Protein AF-A0A4U9TV59-F1 (afdb_monomer_lite)

pLDDT: mean 70.29, std 12.41, range [39.84, 88.44]

Sequence (151 aa):
MTHETGRSRQDPRGSTEQKYYATLGGLALMVPLTLGIMLWLLPGAQATVDNWDVDGANGTLYVHGSLTESACRLDMTSAHQDVALGEVGTGRLRTIGARGEPVRVELRLADCLRSPAGSIDVRTGGLTWADNQPAVTVSFNAPVTPITRSC

Organism: Serratia fonticola (NCBI:txid47917)

InterPro domains:
  IPR008966 Adhesion domain superfamily [SSF49401] (60-134)
  IPR036937 Fimbrial-type adhesion domain superfamily [G3DSA:2.60.40.1090] (57-149)

Secondary structure (DSSP, 8-state):
---PPP-----TTHHHHHHHHHHHHHHHHHHHHHHHHHHHSS--------TT--TT--------------SSEEPHHHHS---------GGG--STT---PPPP----EES-----EEEE-TTT--EEEESSS------------------

Radius of gyration: 55.99 Å; chains: 1; bounding box: 111×31×162 Å

Structure (mmCIF, N/CA/C/O backbone):
data_AF-A0A4U9TV59-F1
#
_entry.id   AF-A0A4U9TV59-F1
#
loop_
_atom_site.group_PDB
_atom_site.id
_atom_site.type_symbol
_atom_site.label_atom_id
_atom_site.label_alt_id
_atom_site.label_comp_id
_atom_site.label_asym_id
_atom_site.label_entity_id
_atom_site.label_seq_id
_atom_site.pdbx_PDB_ins_code
_atom_site.Cartn_x
_atom_site.Cartn_y
_atom_site.Cartn_z
_atom_site.occupancy
_atom_site.B_iso_or_equiv
_atom_site.auth_seq_id
_atom_site.auth_comp_id
_atom_site.auth_asym_id
_atom_site.auth_atom_id
_atom_site.pdbx_PDB_model_num
ATOM 1 N N . MET A 1 1 ? -62.363 2.752 132.128 1.00 39.84 1 MET A N 1
ATOM 2 C CA . MET A 1 1 ? -63.278 3.618 131.361 1.00 39.84 1 MET A CA 1
ATOM 3 C C . MET A 1 1 ? -63.329 3.074 129.948 1.00 39.84 1 MET A C 1
ATOM 5 O O . MET A 1 1 ? -62.286 2.869 129.344 1.00 39.84 1 MET A O 1
ATOM 9 N N . THR A 1 2 ? -64.524 2.684 129.534 1.00 48.59 2 THR A N 1
ATOM 10 C CA . THR A 1 2 ? -64.890 1.991 128.295 1.00 48.59 2 THR A CA 1
ATOM 11 C C . THR A 1 2 ? -64.830 2.924 127.083 1.00 48.59 2 THR A C 1
ATOM 13 O O . THR A 1 2 ? -65.221 4.078 127.208 1.00 48.59 2 THR A O 1
ATOM 16 N N . HIS A 1 3 ? -64.426 2.420 125.912 1.00 40.44 3 HIS A N 1
ATOM 17 C CA . HIS A 1 3 ? -65.297 2.409 124.727 1.00 40.44 3 HIS A CA 1
ATOM 18 C C . HIS A 1 3 ? -64.666 1.600 123.589 1.00 40.44 3 HIS A C 1
ATOM 20 O O . HIS A 1 3 ? -63.564 1.891 123.131 1.00 40.44 3 HIS A O 1
ATOM 26 N N . GLU A 1 4 ? -65.385 0.566 123.160 1.00 48.88 4 GLU A N 1
ATOM 27 C CA . GLU A 1 4 ? -65.011 -0.308 122.057 1.00 48.88 4 GLU A CA 1
ATOM 28 C C . GLU A 1 4 ? -65.155 0.404 120.707 1.00 48.88 4 GLU A C 1
ATOM 30 O O . GLU A 1 4 ? -66.138 1.095 120.428 1.00 48.88 4 GLU A O 1
ATOM 35 N N . THR A 1 5 ? -64.140 0.216 119.871 1.00 51.31 5 THR A N 1
ATOM 36 C CA . THR A 1 5 ? -64.011 0.765 118.525 1.00 51.31 5 THR A CA 1
ATOM 37 C C . THR A 1 5 ? -64.943 0.026 117.564 1.00 51.31 5 THR A C 1
ATOM 39 O O . THR A 1 5 ? -64.878 -1.197 117.428 1.00 51.31 5 THR A O 1
ATOM 42 N N . GLY A 1 6 ? -65.813 0.775 116.881 1.00 47.97 6 GLY A N 1
ATOM 43 C CA . GLY A 1 6 ? -66.793 0.256 115.930 1.00 47.97 6 GLY A CA 1
ATOM 44 C C . GLY A 1 6 ? -66.160 -0.578 114.812 1.00 47.97 6 GLY A C 1
ATOM 45 O O . GLY A 1 6 ? -65.352 -0.096 114.020 1.00 47.97 6 GLY A O 1
ATOM 46 N N . ARG A 1 7 ? -66.565 -1.847 114.733 1.00 49.69 7 ARG A N 1
ATOM 47 C CA . ARG A 1 7 ? -66.221 -2.767 113.647 1.00 49.69 7 ARG A CA 1
ATOM 48 C C . ARG A 1 7 ? -67.051 -2.415 112.410 1.00 49.69 7 ARG A C 1
ATOM 50 O O . ARG A 1 7 ? -68.232 -2.744 112.332 1.00 49.69 7 ARG A O 1
ATOM 57 N N . SER A 1 8 ? -66.417 -1.736 111.454 1.00 56.69 8 SER A N 1
ATOM 58 C CA . SER A 1 8 ? -67.001 -1.428 110.146 1.00 56.69 8 SER A CA 1
ATOM 59 C C . SER A 1 8 ? -67.260 -2.717 109.360 1.00 56.69 8 SER A C 1
ATOM 61 O O . SER A 1 8 ? -66.372 -3.554 109.176 1.00 56.69 8 SER A O 1
ATOM 63 N N . ARG A 1 9 ? -68.516 -2.894 108.951 1.00 52.34 9 ARG A N 1
ATOM 64 C CA . ARG A 1 9 ? -69.045 -4.048 108.223 1.00 52.34 9 ARG A CA 1
ATOM 65 C C . ARG A 1 9 ? -68.571 -3.952 106.770 1.00 52.34 9 ARG A C 1
ATOM 67 O O . ARG A 1 9 ? -69.008 -3.069 106.043 1.00 52.34 9 ARG A O 1
ATOM 74 N N . GLN A 1 10 ? -67.656 -4.830 106.362 1.00 57.69 10 GLN A N 1
ATOM 75 C CA . GLN A 1 10 ? -67.201 -4.908 104.972 1.00 57.69 10 GLN A CA 1
ATOM 76 C C . GLN A 1 10 ? -68.312 -5.508 104.107 1.00 57.69 10 GLN A C 1
ATOM 78 O O . GLN A 1 10 ? -68.656 -6.681 104.243 1.00 57.69 10 GLN A O 1
ATOM 83 N N . ASP A 1 11 ? -68.883 -4.671 103.247 1.00 51.53 11 ASP A N 1
ATOM 84 C CA . ASP A 1 11 ? -69.857 -5.056 102.234 1.00 51.53 11 ASP A CA 1
ATOM 85 C C . ASP A 1 11 ? -69.094 -5.626 101.016 1.00 51.53 11 ASP A C 1
ATOM 87 O O . ASP A 1 11 ? -68.323 -4.899 100.379 1.00 51.53 11 ASP A O 1
ATOM 91 N N . PRO A 1 12 ? -69.233 -6.920 100.671 1.00 53.56 12 PRO A N 1
ATOM 92 C CA . PRO A 1 12 ? -68.429 -7.564 99.624 1.00 53.56 12 PRO A CA 1
ATOM 93 C C . PRO A 1 12 ? -68.755 -7.066 98.206 1.00 53.56 12 PRO A C 1
ATOM 95 O O . PRO A 1 12 ? -68.079 -7.440 97.249 1.00 53.56 12 PRO A O 1
ATOM 98 N N . ARG A 1 13 ? -69.774 -6.209 98.057 1.00 54.53 13 ARG A N 1
ATOM 99 C CA . ARG A 1 13 ? -70.290 -5.732 96.770 1.00 54.53 13 ARG A CA 1
ATOM 100 C C . ARG A 1 13 ? -69.419 -4.641 96.121 1.00 54.53 13 ARG A C 1
ATOM 102 O O . ARG A 1 13 ? -69.373 -4.573 94.900 1.00 54.53 13 ARG A O 1
ATOM 109 N N . GLY A 1 14 ? -68.668 -3.856 96.905 1.00 56.44 14 GLY A N 1
ATOM 110 C CA . GLY A 1 14 ? -67.828 -2.755 96.392 1.00 56.44 14 GLY A CA 1
ATOM 111 C C . GLY A 1 14 ? -66.429 -3.160 95.895 1.00 56.44 14 GLY A C 1
ATOM 112 O O . GLY A 1 14 ? -65.824 -2.455 95.090 1.00 56.44 14 GLY A O 1
ATOM 113 N N . SER A 1 15 ? -65.905 -4.313 96.330 1.00 60.00 15 SER A N 1
ATOM 114 C CA . SER A 1 15 ? -64.561 -4.779 95.932 1.00 60.00 15 SER A CA 1
ATOM 115 C C . SER A 1 15 ? -64.511 -5.263 94.478 1.00 60.00 15 SER A C 1
ATOM 117 O O . SER A 1 15 ? -63.475 -5.172 93.821 1.00 60.00 15 SER A O 1
ATOM 119 N N . THR A 1 16 ? -65.629 -5.771 93.960 1.00 62.78 16 THR A N 1
ATOM 120 C CA . THR A 1 16 ? -65.719 -6.365 92.621 1.00 62.78 16 THR A CA 1
ATOM 121 C C . THR A 1 16 ? -65.774 -5.299 91.525 1.00 62.78 16 THR A C 1
ATOM 123 O O . THR A 1 16 ? -65.099 -5.447 90.509 1.00 62.78 16 THR A O 1
ATOM 126 N N . GLU A 1 17 ? -66.486 -4.189 91.751 1.00 65.38 17 GLU A N 1
ATOM 127 C CA . GLU A 1 17 ? -66.518 -3.050 90.819 1.00 65.38 17 GLU A CA 1
ATOM 128 C C . GLU A 1 17 ? -65.165 -2.340 90.732 1.00 65.38 17 GLU A C 1
ATOM 130 O O . GLU A 1 17 ? -64.695 -2.049 89.636 1.00 65.38 17 GLU A O 1
ATOM 135 N N . GLN A 1 18 ? -64.478 -2.129 91.860 1.00 67.25 18 GLN A N 1
ATOM 136 C CA . GLN A 1 18 ? -63.135 -1.533 91.847 1.00 67.25 18 GLN A CA 1
ATOM 137 C C . GLN A 1 18 ? -62.133 -2.388 91.069 1.00 67.25 18 GLN A C 1
ATOM 139 O O . GLN A 1 18 ? -61.326 -1.859 90.305 1.00 67.25 18 GLN A O 1
ATOM 144 N N . LYS A 1 19 ? -62.211 -3.716 91.217 1.00 70.25 19 LYS A N 1
ATOM 145 C CA . LYS A 1 19 ? -61.391 -4.650 90.437 1.00 70.25 19 LYS A CA 1
ATOM 146 C C . LYS A 1 19 ? -61.719 -4.574 88.947 1.00 70.25 19 LYS A C 1
ATOM 148 O O . LYS A 1 19 ? -60.792 -4.586 88.149 1.00 70.25 19 LYS A O 1
ATOM 153 N N . TYR A 1 20 ? -62.995 -4.441 88.582 1.00 75.12 20 TYR A N 1
ATOM 154 C CA . TYR A 1 20 ? -63.431 -4.316 87.189 1.00 75.12 20 TYR A CA 1
ATOM 155 C C . TYR A 1 20 ? -62.937 -3.021 86.522 1.00 75.12 20 TYR A C 1
ATOM 157 O O . TYR A 1 20 ? -62.416 -3.055 85.411 1.00 75.12 20 TYR A O 1
ATOM 165 N N . TYR A 1 21 ? -63.022 -1.876 87.205 1.00 74.44 21 TYR A N 1
ATOM 166 C CA . TYR A 1 21 ? -62.489 -0.619 86.666 1.00 74.44 21 TYR A CA 1
ATOM 167 C C . TYR A 1 21 ? -60.957 -0.610 86.608 1.00 74.44 21 TYR A C 1
ATOM 169 O O . TYR A 1 21 ? -60.384 -0.075 85.659 1.00 74.44 21 TYR A O 1
ATOM 177 N N . ALA A 1 22 ? -60.283 -1.246 87.571 1.00 74.81 22 ALA A N 1
ATOM 178 C CA . ALA A 1 22 ? -58.830 -1.391 87.551 1.00 74.81 22 ALA A CA 1
ATOM 179 C C . ALA A 1 22 ? -58.349 -2.277 86.387 1.00 74.81 22 ALA A C 1
ATOM 181 O O . ALA A 1 22 ? -57.378 -1.928 85.714 1.00 74.81 22 ALA A O 1
ATOM 182 N N . THR A 1 23 ? -59.037 -3.389 86.099 1.00 75.00 23 THR A N 1
ATOM 183 C CA . THR A 1 23 ? -58.698 -4.247 84.952 1.00 75.00 23 THR A CA 1
ATOM 184 C C . THR A 1 23 ? -58.997 -3.564 83.619 1.00 75.00 23 THR A C 1
ATOM 186 O O . THR A 1 23 ? -58.181 -3.649 82.700 1.00 75.00 23 THR A O 1
ATOM 189 N N . LEU A 1 24 ? -60.112 -2.834 83.516 1.00 75.94 24 LEU A N 1
ATOM 190 C CA . LEU A 1 24 ? -60.485 -2.096 82.307 1.00 75.94 24 LEU A CA 1
ATOM 191 C C . LEU A 1 24 ? -59.511 -0.940 82.014 1.00 75.94 24 LEU A C 1
ATOM 193 O O . LEU A 1 24 ? -59.096 -0.758 80.870 1.00 75.94 24 LEU A O 1
ATOM 197 N N . GLY A 1 25 ? -59.090 -0.202 83.046 1.00 76.25 25 GLY A N 1
ATOM 198 C CA . GLY A 1 25 ? -58.080 0.853 82.926 1.00 76.25 25 GLY A CA 1
ATOM 199 C C . GLY A 1 25 ? -56.702 0.313 82.535 1.00 76.25 25 GLY A C 1
ATOM 200 O O . GLY A 1 25 ? -56.036 0.890 81.676 1.00 76.25 25 GLY A O 1
ATOM 201 N N . GLY A 1 26 ? -56.298 -0.831 83.098 1.00 72.56 26 GLY A N 1
ATOM 202 C CA . GLY A 1 26 ? -55.054 -1.508 82.725 1.00 72.56 26 GLY A CA 1
ATOM 203 C C . GLY A 1 26 ? -55.031 -1.936 81.254 1.00 72.56 26 GLY A C 1
ATOM 204 O O . GLY A 1 26 ? -54.054 -1.680 80.555 1.00 72.56 26 GLY A O 1
ATOM 205 N N . LEU A 1 27 ? -56.128 -2.519 80.75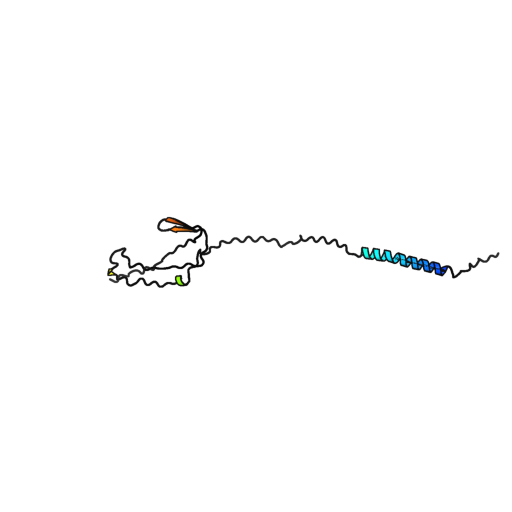7 1.00 72.00 27 LEU A N 1
ATOM 206 C CA . LEU A 1 27 ? -56.267 -2.905 79.347 1.00 72.00 27 LEU A CA 1
ATOM 207 C C . LEU A 1 27 ? -56.243 -1.694 78.404 1.00 72.00 27 LEU A C 1
ATOM 209 O O . LEU A 1 27 ? -55.588 -1.745 77.363 1.00 72.00 27 LEU A O 1
ATOM 213 N N . ALA A 1 28 ? -56.901 -0.594 78.778 1.00 76.94 28 ALA A N 1
ATOM 214 C CA . ALA A 1 28 ? -56.922 0.628 77.978 1.00 76.94 28 ALA A CA 1
ATOM 215 C C . ALA A 1 28 ? -55.539 1.294 77.871 1.00 76.94 28 ALA A C 1
ATOM 217 O O . ALA A 1 28 ? -55.218 1.874 76.835 1.00 76.94 28 ALA A O 1
ATOM 218 N N . LEU A 1 29 ? -54.702 1.185 78.909 1.00 76.38 29 LEU A N 1
ATOM 219 C CA . LEU A 1 29 ? -53.363 1.780 78.933 1.00 76.38 29 LEU A CA 1
ATOM 220 C C . LEU A 1 29 ? -52.312 0.938 78.185 1.00 76.38 29 LEU A C 1
ATOM 222 O O . LEU A 1 29 ? -51.318 1.478 77.705 1.00 76.38 29 LEU A O 1
ATOM 226 N N . MET A 1 30 ? -52.536 -0.373 78.044 1.00 78.06 30 MET A N 1
ATOM 227 C CA . MET A 1 30 ? -51.618 -1.288 77.348 1.00 78.06 30 MET A CA 1
ATOM 228 C C . MET A 1 30 ? -51.520 -1.009 75.844 1.00 78.06 30 MET A C 1
ATOM 230 O O . MET A 1 30 ? -50.442 -1.108 75.257 1.00 78.06 30 MET A O 1
ATOM 234 N N . VAL A 1 31 ? -52.624 -0.613 75.210 1.00 79.75 31 VAL A N 1
ATOM 235 C CA . VAL A 1 31 ? -52.661 -0.333 73.766 1.00 79.75 31 VAL A CA 1
ATOM 236 C C . VAL A 1 31 ? -51.760 0.854 73.370 1.00 79.75 31 VAL A C 1
ATOM 238 O O . VAL A 1 31 ? -50.897 0.668 72.515 1.00 79.75 31 VAL A O 1
ATOM 241 N N . PRO A 1 32 ? -51.852 2.053 73.980 1.00 80.38 32 PRO A N 1
ATOM 242 C CA . PRO A 1 32 ? -50.974 3.168 73.617 1.00 80.38 32 PRO A CA 1
ATOM 243 C C . PRO A 1 32 ? -49.506 2.934 74.008 1.00 80.38 32 PRO A C 1
ATOM 245 O O . PRO A 1 32 ? -48.612 3.379 73.292 1.00 80.38 32 PRO A O 1
ATOM 248 N N . LEU A 1 33 ? -49.240 2.204 75.099 1.00 82.06 33 LEU A N 1
ATOM 249 C CA . LEU A 1 33 ? -47.877 1.852 75.521 1.00 82.06 33 LEU A CA 1
ATOM 250 C C . LEU A 1 33 ? -47.181 0.939 74.511 1.00 82.06 33 LEU A C 1
ATOM 252 O O . LEU A 1 33 ? -46.043 1.199 74.124 1.00 82.06 33 LEU A O 1
ATOM 256 N N . THR A 1 34 ? -47.872 -0.106 74.057 1.00 82.00 34 THR A N 1
ATOM 257 C CA . THR A 1 34 ? -47.331 -1.023 73.045 1.00 82.00 34 THR A CA 1
ATOM 258 C C . THR A 1 34 ? -47.108 -0.319 71.711 1.00 82.00 34 THR A C 1
ATOM 260 O O . THR A 1 34 ? -46.059 -0.512 71.102 1.00 82.00 34 THR A O 1
ATOM 263 N N . LEU A 1 35 ? -48.022 0.565 71.297 1.00 81.81 35 LEU A N 1
ATOM 264 C CA . LEU A 1 35 ? -47.878 1.340 70.063 1.00 81.81 35 LEU A CA 1
ATOM 265 C C . LEU A 1 35 ? -46.693 2.319 70.125 1.00 81.81 35 LEU A C 1
ATOM 267 O O . LEU A 1 35 ? -45.926 2.425 69.170 1.00 81.81 35 LEU A O 1
ATOM 271 N N . GLY A 1 36 ? -46.515 3.007 71.257 1.00 82.62 36 GLY A N 1
ATOM 272 C CA . GLY A 1 36 ? -45.406 3.941 71.465 1.00 82.62 36 GLY A CA 1
ATOM 273 C C . GLY A 1 36 ? -44.042 3.250 71.486 1.00 82.62 36 GLY A C 1
ATOM 274 O O . GLY A 1 3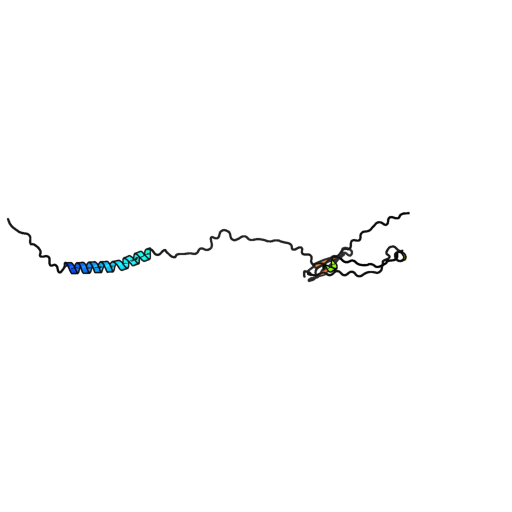6 ? -43.097 3.742 70.874 1.00 82.62 36 GLY A O 1
ATOM 275 N N . ILE A 1 37 ? -43.953 2.079 72.125 1.00 82.00 37 ILE A N 1
ATOM 276 C CA . ILE A 1 37 ? -42.738 1.253 72.130 1.00 82.00 37 ILE A CA 1
ATOM 277 C C . ILE A 1 37 ? -42.447 0.738 70.718 1.00 82.00 37 ILE A C 1
ATOM 279 O O . ILE A 1 37 ? -41.318 0.848 70.250 1.00 82.00 37 ILE A O 1
ATOM 283 N N . MET A 1 38 ? -43.457 0.242 70.001 1.00 79.50 38 MET A N 1
ATOM 284 C CA . MET A 1 38 ? -43.278 -0.248 68.635 1.00 79.50 38 MET A CA 1
ATOM 285 C C . MET A 1 38 ? -42.771 0.857 67.700 1.00 79.50 38 MET A C 1
ATOM 287 O O . MET A 1 38 ? -41.864 0.608 66.915 1.00 79.50 38 MET A O 1
ATOM 291 N N . LEU A 1 39 ? -43.276 2.089 67.839 1.00 75.94 39 LEU A N 1
ATOM 292 C CA . LEU A 1 39 ? -42.815 3.244 67.063 1.00 75.94 39 LEU A CA 1
ATOM 293 C C . LEU A 1 39 ? -41.375 3.667 67.408 1.00 75.94 39 LEU A C 1
ATOM 295 O O . LEU A 1 39 ? -40.654 4.134 66.533 1.00 75.94 39 LEU A O 1
ATOM 299 N N . TRP A 1 40 ? -40.942 3.471 68.655 1.00 77.44 40 TRP A N 1
ATOM 300 C CA . TRP A 1 40 ? -39.564 3.726 69.096 1.00 77.44 40 TRP A CA 1
ATOM 301 C C . TRP A 1 40 ? -38.559 2.677 68.606 1.00 77.44 40 TRP A C 1
ATOM 303 O O . TRP A 1 40 ? -37.383 2.988 68.439 1.00 77.44 40 TRP A O 1
ATOM 313 N N . LEU A 1 41 ? -39.008 1.438 68.383 1.00 71.88 41 LEU A N 1
ATOM 314 C CA . LEU A 1 41 ? -38.173 0.348 67.872 1.00 71.88 41 LEU A CA 1
ATOM 315 C C . LEU A 1 41 ? -38.091 0.296 66.339 1.00 71.88 41 LEU A C 1
ATOM 317 O O . LEU A 1 41 ? -37.341 -0.532 65.820 1.00 71.88 41 LEU A O 1
ATOM 321 N N . LEU A 1 42 ? -38.813 1.152 65.602 1.00 72.12 42 LEU A N 1
ATOM 322 C CA . LEU A 1 42 ? -38.612 1.256 64.158 1.00 72.12 42 LEU A CA 1
ATOM 323 C C . LEU A 1 42 ? -37.245 1.910 63.884 1.00 72.12 42 LEU A C 1
ATOM 325 O O . LEU A 1 42 ? -37.056 3.078 64.232 1.00 72.12 42 LEU A O 1
ATOM 329 N N . PRO A 1 43 ? -36.289 1.210 63.240 1.00 66.25 43 PRO A N 1
ATOM 330 C CA . PRO A 1 43 ? -35.068 1.850 62.780 1.00 66.25 43 PRO A CA 1
ATOM 331 C C . PRO A 1 43 ? -35.453 2.960 61.801 1.00 66.25 43 PRO A C 1
ATOM 333 O O . PRO A 1 43 ? -36.202 2.729 60.849 1.00 66.25 43 PRO A O 1
ATOM 336 N N . GLY A 1 44 ? -34.974 4.178 62.057 1.00 63.22 44 GLY A N 1
ATOM 337 C CA . GLY A 1 44 ? -35.199 5.311 61.171 1.00 63.22 44 GLY A CA 1
ATOM 338 C C . GLY A 1 44 ? -34.684 4.973 59.777 1.00 63.22 44 GLY A C 1
ATOM 339 O O . GLY A 1 44 ? -33.477 4.906 59.562 1.00 63.22 44 GLY A O 1
ATOM 340 N N . ALA A 1 45 ? -35.593 4.760 58.827 1.00 57.28 45 ALA A N 1
ATOM 341 C CA . ALA A 1 45 ? -35.274 4.599 57.415 1.00 57.28 45 ALA A CA 1
ATOM 342 C C . ALA A 1 45 ? -34.890 5.962 56.817 1.00 57.28 45 ALA A C 1
ATOM 344 O O . ALA A 1 45 ? -35.585 6.512 55.972 1.00 57.28 45 ALA A O 1
ATOM 345 N N . GLN A 1 46 ? -33.793 6.537 57.300 1.00 58.66 46 GLN A N 1
ATOM 346 C CA . GLN A 1 46 ? -33.098 7.644 56.655 1.00 58.66 46 GLN A CA 1
ATOM 347 C C . GLN A 1 46 ? -31.891 7.046 55.935 1.00 58.66 46 GLN A C 1
ATOM 349 O O . GLN A 1 46 ? -30.744 7.246 56.318 1.00 58.66 46 GLN A O 1
ATOM 354 N N . ALA A 1 47 ? -32.166 6.228 54.919 1.00 48.59 47 ALA A N 1
ATOM 355 C CA . ALA A 1 47 ? -31.147 5.793 53.981 1.00 48.59 47 ALA A CA 1
ATOM 356 C C . ALA A 1 47 ? -30.962 6.912 52.951 1.00 48.59 47 ALA A C 1
ATOM 358 O O . ALA A 1 47 ? -31.546 6.884 51.869 1.00 48.59 47 ALA A O 1
ATOM 359 N N . THR A 1 48 ? -30.168 7.925 53.290 1.00 52.72 48 THR A N 1
ATOM 360 C CA . THR A 1 48 ? -29.509 8.724 52.258 1.00 52.72 48 THR A CA 1
ATOM 361 C C . THR A 1 48 ? -28.485 7.801 51.606 1.00 52.72 48 THR A C 1
ATOM 363 O O . THR A 1 48 ? -27.417 7.555 52.163 1.00 52.72 48 THR A O 1
ATOM 366 N N . VAL A 1 49 ? -28.853 7.192 50.478 1.00 52.00 49 VAL A N 1
ATOM 367 C CA . VAL A 1 49 ? -27.928 6.408 49.655 1.00 52.00 49 VAL A CA 1
ATOM 368 C C . VAL A 1 49 ? -26.964 7.396 49.014 1.00 52.00 49 VAL A C 1
ATOM 370 O O . VAL A 1 49 ? -27.249 7.962 47.961 1.00 52.00 49 VAL A O 1
ATOM 373 N N . ASP A 1 50 ? -25.851 7.646 49.691 1.00 55.00 50 ASP A N 1
ATOM 374 C CA . ASP A 1 50 ? -24.787 8.500 49.187 1.00 55.00 50 ASP A CA 1
ATOM 375 C C . ASP A 1 50 ? -23.850 7.652 48.312 1.00 55.00 50 ASP A C 1
ATOM 377 O O . ASP A 1 50 ? -22.856 7.094 48.764 1.00 55.00 50 ASP A O 1
ATOM 381 N N . ASN A 1 51 ? -24.237 7.461 47.047 1.00 56.44 51 ASN A N 1
ATOM 382 C CA . ASN A 1 51 ? -23.512 6.649 46.059 1.00 56.44 51 ASN A CA 1
ATOM 383 C C . ASN A 1 51 ? -22.321 7.406 45.431 1.00 56.44 51 ASN A C 1
ATOM 385 O O . ASN A 1 51 ? -22.119 7.349 44.219 1.00 56.44 51 ASN A O 1
ATOM 389 N N . TRP A 1 52 ? -21.580 8.187 46.219 1.00 57.03 52 TRP A N 1
ATOM 390 C CA . TRP A 1 52 ? -20.436 8.967 45.720 1.00 57.03 52 TRP A CA 1
ATOM 391 C C . TRP A 1 52 ? -19.094 8.583 46.348 1.00 57.03 52 TRP A C 1
ATOM 393 O O . TRP A 1 52 ? -18.061 9.004 45.836 1.00 57.03 52 TRP A O 1
ATOM 403 N N . ASP A 1 53 ? -19.085 7.730 47.376 1.00 53.25 53 ASP A N 1
ATOM 404 C CA . ASP A 1 53 ? -17.856 7.210 47.986 1.00 53.25 53 ASP A CA 1
ATOM 405 C C . ASP A 1 53 ? -17.405 5.910 47.295 1.00 53.25 53 ASP A C 1
ATOM 407 O O . ASP A 1 53 ? -17.385 4.822 47.869 1.00 53.25 53 ASP A O 1
ATOM 411 N N . VAL A 1 54 ? -17.109 6.013 45.997 1.00 54.16 54 VAL A N 1
ATOM 412 C CA . VAL A 1 54 ? -16.375 4.983 45.251 1.00 54.16 54 VAL A CA 1
ATOM 413 C C . VAL A 1 54 ? -15.000 5.528 44.878 1.00 54.16 54 VAL A C 1
ATOM 415 O O . VAL A 1 54 ? -14.729 5.896 43.733 1.00 54.16 54 VAL A O 1
ATOM 418 N N . ASP A 1 55 ? -14.108 5.571 45.866 1.00 57.41 55 ASP A N 1
ATOM 419 C CA . ASP A 1 55 ? -12.674 5.751 45.643 1.00 57.41 55 ASP A CA 1
ATOM 420 C C . ASP A 1 55 ? -12.139 4.568 44.813 1.00 57.41 55 ASP A C 1
ATOM 422 O O . ASP A 1 55 ? -11.915 3.469 45.323 1.00 57.41 55 ASP A O 1
ATOM 426 N N . GLY A 1 56 ? -11.949 4.774 43.502 1.00 56.44 56 GLY A N 1
ATOM 427 C CA . GLY A 1 56 ? -11.143 3.862 42.679 1.00 56.44 56 GLY A CA 1
ATOM 428 C C . GLY A 1 56 ? -11.617 3.521 41.264 1.00 56.44 56 GLY A C 1
ATOM 429 O O . GLY A 1 56 ? -10.999 2.656 40.649 1.00 56.44 56 GLY A O 1
ATOM 430 N N . ALA A 1 57 ? -12.653 4.158 40.704 1.00 56.38 57 ALA A N 1
ATOM 431 C CA . ALA A 1 57 ? -13.159 3.779 39.371 1.00 56.38 57 ALA A CA 1
ATOM 432 C C . ALA A 1 57 ? -12.902 4.785 38.229 1.00 56.38 57 ALA A C 1
ATOM 434 O O . ALA A 1 57 ? -13.394 4.571 37.12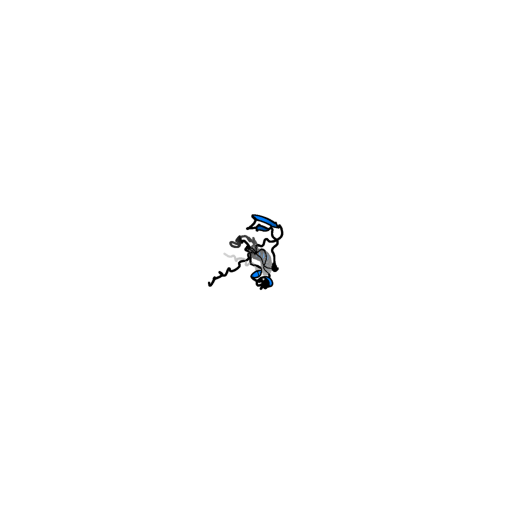5 1.00 56.38 57 ALA A O 1
ATOM 435 N N . ASN A 1 58 ? -12.114 5.846 38.437 1.00 60.00 58 ASN A N 1
ATOM 436 C CA . ASN A 1 58 ? -11.808 6.821 37.380 1.00 60.00 58 ASN A CA 1
ATOM 437 C C . ASN A 1 58 ? -10.329 6.780 36.978 1.00 60.00 58 ASN A C 1
ATOM 439 O O . ASN A 1 58 ? -9.523 7.606 37.399 1.00 60.00 58 ASN A O 1
ATOM 443 N N . GLY A 1 59 ? -9.976 5.819 36.123 1.00 62.84 59 GLY A N 1
ATOM 444 C CA . GLY A 1 59 ? -8.738 5.847 35.347 1.00 62.84 59 GLY A CA 1
ATOM 445 C C . GLY A 1 59 ? -9.035 6.309 33.923 1.00 62.84 59 GLY A C 1
ATOM 446 O O . GLY A 1 59 ? -9.836 5.686 33.232 1.00 62.84 59 GLY A O 1
ATOM 447 N N . THR A 1 60 ? -8.405 7.389 33.462 1.00 70.94 60 THR A N 1
ATOM 448 C CA . THR A 1 60 ? -8.436 7.748 32.036 1.00 70.94 60 THR A CA 1
ATOM 449 C C . THR A 1 60 ? -7.263 7.068 31.338 1.00 70.94 60 THR A C 1
ATOM 451 O O . THR A 1 60 ? -6.101 7.360 31.612 1.00 70.94 60 THR A O 1
ATOM 454 N N . LEU A 1 61 ? -7.564 6.111 30.459 1.00 55.22 61 LEU A N 1
ATOM 455 C CA . LEU A 1 61 ? -6.563 5.448 29.630 1.00 55.22 61 LEU A CA 1
ATOM 456 C C . LEU A 1 61 ? -6.439 6.205 28.305 1.00 55.22 61 LEU A C 1
ATOM 458 O O . LEU A 1 61 ? -7.294 6.085 27.429 1.00 55.22 61 LEU A O 1
ATOM 462 N N . TYR A 1 62 ? -5.361 6.969 28.152 1.00 45.59 62 TYR A N 1
ATOM 463 C CA . TYR A 1 62 ? -5.014 7.599 26.881 1.00 45.59 62 TYR A CA 1
ATOM 464 C C . TYR A 1 62 ? -4.178 6.629 26.047 1.00 45.59 62 TYR A C 1
ATOM 466 O O . TYR A 1 62 ? -2.972 6.485 26.244 1.00 45.59 62 TYR A O 1
ATOM 474 N N . VAL A 1 63 ? -4.841 5.927 25.128 1.00 58.50 63 VAL A N 1
ATOM 475 C CA . VAL A 1 63 ? -4.174 5.051 24.161 1.00 58.50 63 VAL A CA 1
ATOM 476 C C . VAL A 1 63 ? -3.744 5.893 22.966 1.00 58.50 63 VAL A C 1
ATOM 478 O O . VAL A 1 63 ? -4.571 6.329 22.169 1.00 58.50 63 VAL A O 1
ATOM 481 N N . HIS A 1 64 ? -2.439 6.109 22.835 1.00 54.66 64 HIS A N 1
ATOM 482 C CA . HIS A 1 64 ? -1.842 6.680 21.635 1.00 54.66 64 HIS A CA 1
ATOM 483 C C . HIS A 1 64 ? -1.141 5.564 20.866 1.00 54.66 64 HIS A C 1
ATOM 485 O O . HIS A 1 64 ? -0.228 4.923 21.380 1.00 54.66 64 HIS A O 1
ATOM 491 N N . GLY A 1 65 ? -1.573 5.335 19.632 1.00 41.25 65 GLY A N 1
ATOM 492 C CA . GLY A 1 65 ? -0.930 4.414 18.709 1.00 41.25 65 GLY A CA 1
ATOM 493 C C . GLY A 1 65 ? -0.952 5.005 17.309 1.00 41.25 65 GLY A C 1
ATOM 494 O O . GLY A 1 65 ? -1.942 5.605 16.898 1.00 41.25 65 GLY A O 1
ATOM 495 N N . SER A 1 66 ? 0.145 4.853 16.577 1.00 55.00 66 SER A N 1
ATOM 496 C CA . SER A 1 66 ? 0.171 5.065 15.135 1.00 55.00 66 SER A CA 1
ATOM 497 C C . SER A 1 66 ? -0.052 3.712 14.464 1.00 55.00 66 SER A C 1
ATOM 499 O O . SER A 1 66 ? 0.812 2.838 14.554 1.00 55.00 66 SER A O 1
ATOM 501 N N . LEU A 1 67 ? -1.192 3.525 13.797 1.00 43.31 67 LEU A N 1
ATOM 502 C CA . LEU A 1 67 ? -1.361 2.411 12.865 1.00 43.31 67 LEU A CA 1
ATOM 503 C C . LEU A 1 67 ? -0.514 2.712 11.624 1.00 43.31 67 LEU A C 1
ATOM 505 O O . LEU A 1 67 ? -0.949 3.428 10.726 1.00 43.31 67 LEU A O 1
ATOM 509 N N . THR A 1 68 ? 0.713 2.199 11.568 1.00 51.94 68 THR A N 1
ATOM 510 C CA . THR A 1 68 ? 1.470 2.151 10.311 1.00 51.94 68 THR A CA 1
ATOM 511 C C . THR A 1 68 ? 1.049 0.896 9.559 1.00 51.94 68 THR A C 1
ATOM 513 O O . THR A 1 68 ? 1.751 -0.114 9.556 1.00 51.94 68 THR A O 1
ATOM 516 N N . GLU A 1 69 ? -0.154 0.936 8.998 1.00 48.25 69 GLU A N 1
ATOM 517 C CA . GLU A 1 69 ? -0.694 -0.142 8.180 1.00 48.25 69 GLU A CA 1
ATOM 518 C C . GLU A 1 69 ? -0.202 0.045 6.740 1.00 48.25 69 GLU A C 1
ATOM 520 O O . GLU A 1 69 ? -0.244 1.149 6.191 1.00 48.25 69 GLU A O 1
ATOM 525 N N . SER A 1 70 ? 0.333 -1.015 6.128 1.00 60.78 70 SER A N 1
ATOM 526 C CA . SER A 1 70 ? 0.643 -1.001 4.699 1.00 60.78 70 SER A CA 1
ATOM 527 C C . SER A 1 70 ? -0.632 -0.638 3.941 1.00 60.78 70 SER A C 1
ATOM 529 O O . SER A 1 70 ? -1.648 -1.304 4.117 1.00 60.78 70 SER A O 1
ATOM 531 N N . ALA A 1 71 ? -0.586 0.393 3.096 1.00 64.06 71 ALA A N 1
ATOM 532 C CA . ALA A 1 71 ? -1.775 0.943 2.445 1.00 64.06 71 ALA A CA 1
ATOM 533 C C . ALA A 1 71 ? -2.537 -0.073 1.562 1.00 64.06 71 ALA A C 1
ATOM 535 O O . ALA A 1 71 ? -3.690 0.170 1.217 1.00 64.06 71 ALA A O 1
ATOM 536 N N . CYS A 1 72 ? -1.908 -1.206 1.228 1.00 77.50 72 CYS A N 1
ATOM 537 C CA . CYS A 1 72 ? -2.516 -2.390 0.626 1.00 77.50 72 CYS A CA 1
ATOM 538 C C . CYS A 1 72 ? -1.761 -3.663 1.040 1.00 77.50 72 CYS A C 1
ATOM 540 O O . CYS A 1 72 ? -0.570 -3.610 1.362 1.00 77.50 72 CYS A O 1
ATOM 542 N N . ARG A 1 73 ? -2.414 -4.820 0.907 1.00 81.69 73 ARG A N 1
ATOM 543 C CA . ARG A 1 73 ? -1.788 -6.143 0.980 1.00 81.69 73 ARG A CA 1
ATOM 544 C C . ARG A 1 73 ? -1.451 -6.646 -0.426 1.00 81.69 73 ARG A C 1
ATOM 546 O O . ARG A 1 73 ? -2.294 -6.612 -1.318 1.00 81.69 73 ARG A O 1
ATOM 553 N N . LEU A 1 74 ? -0.230 -7.135 -0.641 1.00 82.06 74 LEU A N 1
ATOM 554 C CA . LEU A 1 74 ? 0.120 -7.814 -1.895 1.00 82.06 74 LEU A CA 1
ATOM 555 C C . LEU A 1 74 ? -0.587 -9.177 -1.953 1.00 82.06 74 LEU A C 1
ATOM 557 O O . LEU A 1 74 ? -0.559 -9.928 -0.975 1.00 82.06 74 LEU A O 1
ATOM 561 N N . ASP A 1 75 ? -1.227 -9.496 -3.079 1.00 79.62 75 ASP A N 1
ATOM 562 C CA . ASP A 1 75 ? -1.875 -10.795 -3.269 1.00 79.62 75 ASP A CA 1
ATOM 563 C C . ASP A 1 75 ? -0.836 -11.930 -3.215 1.00 79.62 75 ASP A C 1
ATOM 565 O O . ASP A 1 75 ? 0.265 -11.802 -3.757 1.00 79.62 75 ASP A O 1
ATOM 569 N N . MET A 1 76 ? -1.188 -13.060 -2.592 1.00 70.88 76 MET A N 1
ATOM 570 C CA . MET A 1 76 ? -0.315 -14.236 -2.499 1.00 70.88 76 MET A CA 1
ATOM 571 C C . MET A 1 76 ? 0.072 -14.776 -3.881 1.00 70.88 76 MET A C 1
ATOM 573 O O . MET A 1 76 ? 1.184 -15.273 -4.037 1.00 70.88 76 MET A O 1
ATOM 577 N N . THR A 1 77 ? -0.783 -14.625 -4.901 1.00 74.69 77 THR A N 1
ATOM 578 C CA . THR A 1 77 ? -0.436 -14.985 -6.287 1.00 74.69 77 THR A CA 1
ATOM 579 C C . THR A 1 77 ? 0.624 -14.064 -6.888 1.00 74.69 77 THR A C 1
ATOM 581 O O . THR A 1 77 ? 1.311 -14.445 -7.827 1.00 74.69 77 THR A O 1
ATOM 584 N N . SER A 1 78 ? 0.751 -12.838 -6.375 1.00 75.94 78 SER A N 1
ATOM 585 C CA . SER A 1 78 ? 1.774 -11.876 -6.789 1.00 75.94 78 SER A CA 1
ATOM 586 C C . SER A 1 78 ? 3.014 -11.892 -5.891 1.00 75.94 78 SER A C 1
ATOM 588 O O . SER A 1 78 ? 4.022 -11.297 -6.270 1.00 75.94 78 SER A O 1
ATOM 590 N N . ALA A 1 79 ? 2.963 -12.569 -4.737 1.00 74.94 79 ALA A N 1
ATOM 591 C CA . ALA A 1 79 ? 4.067 -12.655 -3.781 1.00 74.94 79 ALA A CA 1
ATOM 592 C C . ALA A 1 79 ? 5.268 -13.448 -4.323 1.00 74.94 79 ALA A C 1
ATOM 594 O O . ALA A 1 79 ? 6.412 -13.123 -4.008 1.00 74.94 79 ALA A O 1
ATOM 595 N N . HIS A 1 80 ? 5.018 -14.459 -5.160 1.00 77.38 80 HIS A N 1
ATOM 596 C CA . HIS A 1 80 ? 6.057 -15.189 -5.878 1.00 77.38 80 HIS A CA 1
ATOM 597 C C . HIS A 1 80 ? 5.634 -15.391 -7.333 1.00 77.38 80 HIS A C 1
ATOM 599 O O . HIS A 1 80 ? 4.619 -16.029 -7.601 1.00 77.38 80 HIS A O 1
ATOM 605 N N . GLN A 1 81 ? 6.395 -14.812 -8.263 1.00 74.38 81 GLN A N 1
ATOM 606 C CA . GLN A 1 81 ? 6.126 -14.887 -9.697 1.00 74.38 81 GLN A CA 1
ATOM 607 C C . GLN A 1 81 ? 7.410 -15.237 -10.449 1.00 74.38 81 GLN A C 1
ATOM 609 O O . GLN A 1 81 ? 8.373 -14.470 -10.422 1.00 74.38 81 GLN A O 1
ATOM 614 N N . ASP A 1 82 ? 7.388 -16.364 -11.158 1.00 78.94 82 ASP A N 1
ATOM 615 C CA . ASP A 1 82 ? 8.441 -16.752 -12.091 1.00 78.94 82 ASP A CA 1
ATOM 616 C C . ASP A 1 82 ? 8.120 -16.190 -13.479 1.00 78.94 82 ASP A C 1
ATOM 618 O O . ASP A 1 82 ? 7.225 -16.665 -14.182 1.00 78.94 82 ASP A O 1
ATOM 622 N N . VAL A 1 83 ? 8.840 -15.139 -13.874 1.00 78.12 83 VAL A N 1
ATOM 623 C CA . VAL A 1 83 ? 8.629 -14.454 -15.155 1.00 78.12 83 VAL A CA 1
ATOM 624 C C . VAL A 1 83 ? 9.692 -14.899 -16.153 1.00 78.12 83 VAL A C 1
ATOM 626 O O . VAL A 1 83 ? 10.858 -14.513 -16.060 1.00 78.12 83 VAL A O 1
ATOM 629 N N . ALA A 1 84 ? 9.286 -15.689 -17.147 1.00 78.75 84 ALA A N 1
ATOM 630 C CA . ALA A 1 84 ? 10.158 -16.069 -18.250 1.00 78.75 84 ALA A CA 1
ATOM 631 C C . ALA A 1 84 ? 10.374 -14.872 -19.193 1.00 78.75 84 ALA A C 1
ATOM 633 O O . ALA A 1 84 ? 9.463 -14.453 -19.904 1.00 78.75 84 ALA A O 1
ATOM 634 N N . LEU A 1 85 ? 11.599 -14.340 -19.225 1.00 78.31 85 LEU A N 1
ATOM 635 C CA . LEU A 1 85 ? 11.979 -13.215 -20.094 1.00 78.31 85 LEU A CA 1
ATOM 636 C C . LEU A 1 85 ? 12.198 -13.618 -21.566 1.00 78.31 85 LEU A C 1
ATOM 638 O O . LEU A 1 85 ? 12.434 -12.762 -22.418 1.00 78.31 85 LEU A O 1
ATOM 642 N N . GLY A 1 86 ? 12.106 -14.916 -21.865 1.00 73.88 86 GLY A N 1
ATOM 643 C CA . GLY A 1 86 ? 12.401 -15.484 -23.176 1.00 73.88 86 GLY A CA 1
ATOM 644 C C . GLY A 1 86 ? 13.900 -15.560 -23.483 1.00 73.88 86 GLY A C 1
ATOM 645 O O . GLY A 1 86 ? 14.753 -15.109 -22.720 1.00 73.88 86 GLY A O 1
ATOM 646 N N . GLU A 1 87 ? 14.219 -16.155 -24.629 1.00 73.94 87 GLU A N 1
ATOM 647 C CA . GLU A 1 87 ? 15.590 -16.282 -25.125 1.00 73.94 87 GLU A CA 1
ATOM 648 C C . GLU A 1 87 ? 16.028 -14.986 -25.820 1.00 73.94 87 GLU A C 1
ATOM 650 O O . GLU A 1 87 ? 15.604 -14.678 -26.939 1.00 73.94 87 GLU A O 1
ATOM 655 N N . VAL A 1 88 ? 16.903 -14.211 -25.172 1.00 73.88 88 VAL A N 1
ATOM 656 C CA . VAL A 1 88 ? 17.517 -13.024 -25.780 1.00 73.88 88 VAL A CA 1
ATOM 657 C C . VAL A 1 88 ? 18.901 -13.392 -26.303 1.00 73.88 88 VAL A C 1
ATOM 659 O O . VAL A 1 88 ? 19.896 -13.351 -25.583 1.00 73.88 88 VAL A O 1
ATOM 662 N N . GLY A 1 89 ? 18.976 -13.733 -27.591 1.00 71.25 89 GLY A N 1
ATOM 663 C CA . GLY A 1 89 ? 20.252 -14.037 -28.237 1.00 71.25 89 GLY A CA 1
ATOM 664 C C . GLY A 1 89 ? 21.245 -12.876 -28.101 1.00 71.25 89 GLY A C 1
ATOM 665 O O . GLY A 1 89 ? 20.931 -11.738 -28.455 1.00 71.25 89 GLY A O 1
ATOM 666 N N . THR A 1 90 ? 22.470 -13.159 -27.652 1.00 67.44 90 THR A N 1
ATOM 667 C CA . THR A 1 90 ? 23.536 -12.157 -27.420 1.00 67.44 90 THR A CA 1
ATOM 668 C C . THR A 1 90 ? 23.868 -11.328 -28.666 1.00 67.44 90 THR A C 1
ATOM 670 O O . THR A 1 90 ? 24.282 -10.174 -28.565 1.00 67.44 90 THR A O 1
ATOM 673 N N . GLY A 1 91 ? 23.593 -11.863 -29.862 1.00 70.00 91 GLY A N 1
ATOM 674 C CA . GLY A 1 91 ? 23.682 -11.136 -31.130 1.00 70.00 91 GLY A CA 1
ATOM 675 C C . GLY A 1 91 ? 22.743 -9.925 -31.248 1.00 70.00 91 GLY A C 1
ATOM 676 O O . GLY A 1 91 ? 23.018 -9.035 -32.049 1.00 70.00 91 GLY A O 1
ATOM 677 N N . ARG A 1 92 ? 21.673 -9.857 -30.444 1.00 66.38 92 ARG A N 1
ATOM 678 C CA . ARG A 1 92 ? 20.729 -8.726 -30.373 1.00 66.38 92 ARG A CA 1
ATOM 679 C C . ARG A 1 92 ? 21.096 -7.694 -29.300 1.00 66.38 92 ARG A C 1
ATOM 681 O O . ARG A 1 92 ? 20.533 -6.606 -29.304 1.00 66.38 92 ARG A O 1
ATOM 688 N N . LEU A 1 93 ? 22.060 -7.999 -28.428 1.00 76.12 93 LEU A N 1
ATOM 689 C CA . LEU A 1 93 ? 22.538 -7.132 -27.342 1.00 76.12 93 LEU A CA 1
ATOM 690 C C . LEU A 1 93 ? 23.955 -6.591 -27.614 1.00 76.12 93 LEU A C 1
ATOM 692 O O . LEU A 1 93 ? 24.774 -6.457 -26.711 1.00 76.12 93 LEU A O 1
ATOM 696 N N . ARG A 1 94 ? 24.278 -6.319 -28.885 1.00 76.81 94 ARG A N 1
ATOM 697 C CA . ARG A 1 94 ? 25.640 -5.947 -29.321 1.00 76.81 94 ARG A CA 1
ATOM 698 C C . ARG A 1 94 ? 26.045 -4.511 -28.988 1.00 76.81 94 ARG A C 1
ATOM 700 O O . ARG A 1 94 ? 27.229 -4.193 -29.044 1.00 76.81 94 ARG A O 1
ATOM 707 N N . THR A 1 95 ? 25.089 -3.644 -28.677 1.00 81.31 95 THR A N 1
ATOM 708 C CA . THR A 1 95 ? 25.328 -2.238 -28.344 1.00 81.31 95 THR A CA 1
ATOM 709 C C . THR A 1 95 ? 24.957 -1.956 -26.897 1.00 81.31 95 THR A C 1
ATOM 711 O O . THR A 1 95 ? 23.992 -2.501 -26.360 1.00 81.31 95 THR A O 1
ATOM 714 N N . ILE A 1 96 ? 25.725 -1.076 -26.253 1.00 77.00 96 ILE A N 1
ATOM 715 C CA . ILE A 1 96 ? 25.412 -0.599 -24.905 1.00 77.00 96 ILE A CA 1
ATOM 716 C C . ILE A 1 96 ? 24.037 0.078 -24.946 1.00 77.00 96 ILE A C 1
ATOM 718 O O . ILE A 1 96 ? 23.792 0.955 -25.772 1.00 77.00 96 ILE A O 1
ATOM 722 N N . GLY A 1 97 ? 23.133 -0.364 -24.069 1.00 80.00 97 GLY A N 1
ATOM 723 C CA . GLY A 1 97 ? 21.745 0.101 -24.030 1.00 80.00 97 GLY A CA 1
ATOM 724 C C . GLY A 1 97 ? 20.770 -0.686 -24.912 1.00 80.00 97 GLY A C 1
ATOM 725 O O . GLY A 1 97 ? 19.582 -0.360 -24.910 1.00 80.00 97 GLY A O 1
ATOM 726 N N . ALA A 1 98 ? 21.223 -1.720 -25.631 1.00 77.94 98 ALA A N 1
ATOM 727 C CA . ALA A 1 98 ? 20.330 -2.665 -26.296 1.00 77.94 98 ALA A CA 1
ATOM 728 C C . ALA A 1 98 ? 19.431 -3.375 -25.268 1.00 77.94 98 ALA A C 1
ATOM 730 O O . ALA A 1 98 ? 19.882 -3.751 -24.186 1.00 77.94 98 ALA A O 1
ATOM 731 N N . ARG A 1 99 ? 18.149 -3.544 -25.607 1.00 80.25 99 ARG A N 1
ATOM 732 C CA . ARG A 1 99 ? 17.127 -4.139 -24.735 1.00 80.25 99 ARG A CA 1
ATOM 733 C C . ARG A 1 99 ? 16.511 -5.364 -25.405 1.00 80.25 99 ARG A C 1
ATOM 735 O O . ARG A 1 99 ? 16.386 -5.401 -26.629 1.00 80.25 99 ARG A O 1
ATOM 742 N N . GLY A 1 100 ? 16.149 -6.355 -24.594 1.00 81.06 100 GLY A N 1
ATOM 743 C CA . GLY A 1 100 ? 15.331 -7.486 -25.028 1.00 81.06 100 GLY A CA 1
ATOM 744 C C . GLY A 1 100 ? 13.873 -7.084 -25.261 1.00 81.06 100 GLY A C 1
ATOM 745 O O . GLY A 1 100 ? 13.500 -5.926 -25.058 1.00 81.06 100 GLY A O 1
ATOM 746 N N . GLU A 1 101 ? 13.057 -8.052 -25.673 1.00 83.75 101 GLU A N 1
ATOM 747 C CA . GLU A 1 101 ? 11.610 -7.853 -25.764 1.00 83.75 101 GLU A CA 1
ATOM 748 C C . GLU A 1 101 ? 11.038 -7.621 -24.353 1.00 83.75 101 GLU A C 1
ATOM 750 O O . GLU A 1 101 ? 11.348 -8.393 -23.441 1.00 83.75 101 GLU A O 1
ATOM 755 N N . PRO A 1 102 ? 10.250 -6.557 -24.125 1.00 83.31 102 PRO A N 1
ATOM 756 C CA . PRO A 1 102 ? 9.655 -6.315 -22.821 1.00 83.31 102 PRO A CA 1
ATOM 757 C C . PRO A 1 102 ? 8.611 -7.386 -22.488 1.00 83.31 102 PRO A C 1
ATOM 759 O O . PRO A 1 102 ? 7.684 -7.633 -23.256 1.00 83.31 102 PRO A O 1
ATOM 762 N N . VAL A 1 103 ? 8.717 -7.971 -21.295 1.00 83.19 103 VAL A N 1
ATOM 763 C CA . VAL A 1 103 ? 7.715 -8.899 -20.755 1.00 83.19 103 VAL A CA 1
ATOM 764 C C . VAL A 1 103 ? 6.855 -8.183 -19.721 1.00 83.19 103 VAL A C 1
ATOM 766 O O . VAL A 1 103 ? 7.349 -7.408 -18.900 1.00 83.19 103 VAL A O 1
ATOM 769 N N . ARG A 1 104 ? 5.542 -8.417 -19.779 1.00 84.38 104 ARG A N 1
ATOM 770 C CA . ARG A 1 104 ? 4.578 -7.826 -18.849 1.00 84.38 104 ARG A CA 1
ATOM 771 C C . ARG A 1 104 ? 4.645 -8.532 -17.496 1.00 84.38 104 ARG A C 1
ATOM 773 O O . ARG A 1 104 ? 4.545 -9.752 -17.437 1.00 84.38 104 ARG A O 1
ATOM 780 N N . VAL A 1 105 ? 4.718 -7.741 -16.428 1.00 84.00 105 VAL A N 1
ATOM 781 C CA . VAL A 1 105 ? 4.562 -8.192 -15.039 1.00 84.00 105 VAL A CA 1
ATOM 782 C C . VAL A 1 105 ? 3.328 -7.518 -14.452 1.00 84.00 105 VAL A C 1
ATOM 784 O O . VAL A 1 105 ? 3.116 -6.324 -14.671 1.00 84.00 105 VAL A O 1
ATOM 787 N N . GLU A 1 106 ? 2.512 -8.275 -13.725 1.00 85.94 106 GLU A N 1
ATOM 788 C CA . GLU A 1 106 ? 1.308 -7.778 -13.060 1.00 85.94 106 GLU A CA 1
ATOM 789 C C . GLU A 1 106 ? 1.431 -7.976 -11.544 1.00 85.94 106 GLU A C 1
ATOM 791 O O . GLU A 1 106 ? 1.806 -9.045 -11.065 1.00 85.94 106 GLU A O 1
ATOM 796 N N . LEU A 1 107 ? 1.134 -6.928 -10.775 1.00 85.94 107 LEU A N 1
ATOM 797 C CA . LEU A 1 107 ? 1.120 -6.963 -9.314 1.00 85.94 107 LEU A CA 1
ATOM 798 C C . LEU A 1 107 ? -0.296 -6.653 -8.848 1.00 85.94 107 LEU A C 1
ATOM 800 O O . LEU A 1 107 ? -0.817 -5.571 -9.122 1.00 85.94 107 LEU A O 1
ATOM 804 N N . ARG A 1 108 ? -0.918 -7.606 -8.154 1.00 85.56 108 ARG A N 1
ATOM 805 C CA . ARG A 1 108 ? -2.259 -7.444 -7.598 1.00 85.56 108 ARG A CA 1
ATOM 806 C C . ARG A 1 108 ? -2.162 -7.037 -6.142 1.00 85.56 108 ARG A C 1
ATOM 808 O O . ARG A 1 108 ? -1.517 -7.708 -5.338 1.00 85.56 108 ARG A O 1
ATOM 815 N N . LEU A 1 109 ? -2.803 -5.921 -5.824 1.00 85.44 109 LEU A N 1
ATOM 816 C CA . LEU A 1 109 ? -2.922 -5.412 -4.469 1.00 85.44 109 LEU A CA 1
ATOM 817 C C . LEU A 1 109 ? -4.379 -5.545 -4.030 1.00 85.44 109 LEU A C 1
ATOM 819 O O . LEU A 1 109 ? -5.287 -5.101 -4.733 1.00 85.44 109 LEU A O 1
ATOM 823 N N . ALA A 1 110 ? -4.583 -6.189 -2.889 1.00 83.25 110 ALA A N 1
ATOM 824 C CA . ALA A 1 110 ? -5.871 -6.410 -2.253 1.00 83.25 110 ALA A CA 1
ATOM 825 C C . ALA A 1 110 ? -5.933 -5.653 -0.920 1.00 83.25 110 ALA A C 1
ATOM 827 O O . ALA A 1 110 ? -4.912 -5.202 -0.400 1.00 83.25 110 ALA A O 1
ATOM 828 N N . ASP A 1 111 ? -7.137 -5.520 -0.365 1.00 83.75 111 ASP A N 1
ATOM 829 C CA . ASP A 1 111 ? -7.359 -4.963 0.977 1.00 83.75 111 ASP A CA 1
ATOM 830 C C . ASP A 1 111 ? -6.743 -3.563 1.166 1.00 83.75 111 ASP A C 1
ATOM 832 O O . ASP A 1 111 ? -6.125 -3.250 2.179 1.00 83.75 111 ASP A O 1
ATOM 836 N N . CYS A 1 112 ? -6.883 -2.720 0.142 1.00 82.31 112 CYS A N 1
ATOM 837 C CA . CYS A 1 112 ? -6.339 -1.370 0.140 1.00 82.31 112 CYS A CA 1
ATOM 838 C C . CYS A 1 112 ? -7.154 -0.415 1.020 1.00 82.31 112 CYS A C 1
ATOM 840 O O . CYS A 1 112 ? -8.369 -0.271 0.840 1.00 82.31 112 CYS A O 1
ATOM 842 N N . LEU A 1 113 ? -6.473 0.308 1.907 1.00 77.44 113 LEU A N 1
ATOM 843 C CA . LEU A 1 113 ? -7.083 1.356 2.714 1.00 77.44 113 LEU A CA 1
ATOM 844 C C . LEU A 1 113 ? -7.348 2.596 1.848 1.00 77.44 113 LEU A C 1
ATOM 846 O O . LEU A 1 113 ? -6.491 3.051 1.087 1.00 77.44 113 LEU A O 1
ATOM 850 N N . ARG A 1 114 ? -8.553 3.161 1.961 1.00 79.44 114 ARG A N 1
ATOM 851 C CA . ARG A 1 114 ? -8.897 4.435 1.320 1.00 79.44 114 ARG A CA 1
ATOM 852 C C . ARG A 1 114 ? -8.458 5.576 2.226 1.00 79.44 114 ARG A C 1
ATOM 854 O O . ARG A 1 114 ? -9.142 5.897 3.192 1.00 79.44 114 ARG A O 1
ATOM 861 N N . SER A 1 115 ? -7.330 6.186 1.894 1.00 75.56 115 SER A N 1
ATOM 862 C CA . SER A 1 115 ? -6.826 7.380 2.568 1.00 75.56 115 SER A CA 1
ATOM 863 C C . SER A 1 115 ? -6.179 8.327 1.559 1.00 75.56 115 SER A C 1
ATOM 865 O O . SER A 1 115 ? -5.612 7.840 0.576 1.00 75.56 115 SER A O 1
ATOM 867 N N . PRO A 1 116 ? -6.197 9.647 1.811 1.00 78.62 116 PRO A N 1
ATOM 868 C CA . PRO A 1 116 ? -5.379 10.581 1.057 1.00 78.62 116 PRO A CA 1
ATOM 869 C C . PRO A 1 116 ? -3.908 10.177 1.146 1.00 78.62 116 PRO A C 1
ATOM 871 O O . PRO A 1 116 ? -3.397 9.944 2.244 1.00 78.62 116 PRO A O 1
ATOM 874 N N . ALA A 1 117 ? -3.230 10.073 0.009 1.00 82.06 117 ALA A N 1
ATOM 875 C CA . ALA A 1 117 ? -1.837 9.660 -0.043 1.00 82.06 117 ALA A CA 1
ATOM 876 C C . ALA A 1 117 ? -1.061 10.408 -1.132 1.00 82.06 117 ALA A C 1
ATOM 878 O O . ALA A 1 117 ? -1.569 10.674 -2.224 1.00 82.06 117 ALA A O 1
ATOM 879 N N . GLY A 1 118 ? 0.200 10.717 -0.826 1.00 82.56 118 GLY A N 1
ATOM 880 C CA . GLY A 1 118 ? 1.159 11.314 -1.750 1.00 82.56 118 GLY A CA 1
ATOM 881 C C . GLY A 1 118 ? 2.303 10.354 -2.071 1.00 82.56 118 GLY A C 1
ATOM 882 O O . GLY A 1 118 ? 2.746 9.600 -1.207 1.00 82.56 118 GLY A O 1
ATOM 883 N N . SER A 1 119 ? 2.800 10.402 -3.306 1.00 83.31 119 SER A N 1
ATOM 884 C CA . SER A 1 119 ? 3.981 9.667 -3.764 1.00 83.31 119 SER A CA 1
ATOM 885 C C . SER A 1 119 ? 4.938 10.600 -4.493 1.00 83.31 119 SER A C 1
ATOM 887 O O . SER A 1 119 ? 4.508 11.396 -5.329 1.00 83.31 119 SER A O 1
ATOM 889 N N . ILE A 1 120 ? 6.230 10.493 -4.187 1.00 84.56 120 ILE A N 1
ATOM 890 C CA . ILE A 1 120 ? 7.295 11.235 -4.865 1.00 84.56 120 ILE A CA 1
ATOM 891 C C . ILE A 1 120 ? 8.069 10.257 -5.745 1.00 84.56 120 ILE A C 1
ATOM 893 O O . ILE A 1 120 ? 8.615 9.264 -5.263 1.00 84.56 120 ILE A O 1
ATOM 897 N N . ASP A 1 121 ? 8.152 10.558 -7.036 1.00 82.06 121 ASP A N 1
ATOM 898 C CA . ASP A 1 121 ? 9.045 9.861 -7.953 1.00 82.06 121 ASP A CA 1
ATOM 899 C C . ASP A 1 121 ? 10.495 10.253 -7.634 1.00 82.06 121 ASP A C 1
ATOM 901 O O . ASP A 1 121 ? 10.912 11.390 -7.833 1.00 82.06 121 ASP A O 1
ATOM 905 N N . VAL A 1 122 ? 11.286 9.294 -7.159 1.00 80.69 122 VAL A N 1
ATOM 906 C CA . VAL A 1 122 ? 12.692 9.502 -6.771 1.00 80.69 122 VAL A CA 1
ATOM 907 C C . VAL A 1 122 ? 13.620 9.838 -7.944 1.00 80.69 122 VAL A C 1
ATOM 909 O O . VAL A 1 122 ? 14.691 10.401 -7.735 1.00 80.69 122 VAL A O 1
ATOM 912 N N . ARG A 1 123 ? 13.243 9.490 -9.179 1.00 78.94 123 ARG A N 1
ATOM 913 C CA . ARG A 1 123 ? 14.036 9.727 -10.393 1.00 78.94 123 ARG A CA 1
ATOM 914 C C . ARG A 1 123 ? 13.716 11.078 -11.025 1.00 78.94 123 ARG A C 1
ATOM 916 O O . ARG A 1 123 ? 14.609 11.695 -11.598 1.00 78.94 123 ARG A O 1
ATOM 923 N N . THR A 1 124 ? 12.455 11.506 -10.979 1.00 88.44 124 THR A N 1
ATOM 924 C CA . THR A 1 124 ? 11.997 12.745 -11.636 1.00 88.44 124 THR A CA 1
ATOM 925 C C . THR A 1 124 ? 11.671 13.878 -10.664 1.00 88.44 124 THR A C 1
ATOM 927 O O . THR A 1 124 ? 11.600 15.029 -11.085 1.00 88.44 124 THR A O 1
ATOM 930 N N . GLY A 1 125 ? 11.487 13.579 -9.377 1.00 86.69 125 GLY A N 1
ATOM 931 C CA . GLY A 1 125 ? 11.037 14.520 -8.349 1.00 86.69 125 GLY A CA 1
ATOM 932 C C . GLY A 1 125 ? 9.540 14.844 -8.407 1.00 86.69 125 GLY A C 1
ATOM 933 O O . GLY A 1 125 ? 9.072 15.689 -7.647 1.00 86.69 125 GLY A O 1
ATOM 934 N N . GLY A 1 126 ? 8.780 14.211 -9.306 1.00 88.06 126 GLY A N 1
ATOM 935 C CA . GLY A 1 126 ? 7.352 14.470 -9.471 1.00 88.06 126 GLY A CA 1
ATOM 936 C C . GLY A 1 126 ? 6.533 14.005 -8.267 1.00 88.06 126 GLY A C 1
ATOM 937 O O . GLY A 1 126 ? 6.681 12.870 -7.819 1.00 88.06 126 GLY A O 1
ATOM 938 N N . LEU A 1 127 ? 5.643 14.865 -7.770 1.00 86.00 127 LEU A N 1
ATOM 939 C CA . LEU A 1 127 ? 4.684 14.536 -6.716 1.00 86.00 127 LEU A CA 1
ATOM 940 C C . LEU A 1 127 ? 3.342 14.143 -7.342 1.00 86.00 127 LEU A C 1
ATOM 942 O O . LEU A 1 127 ? 2.764 14.908 -8.111 1.00 86.00 127 LEU A O 1
ATOM 946 N N . THR A 1 128 ? 2.831 12.969 -6.982 1.00 84.44 128 THR A N 1
ATOM 947 C CA . THR A 1 128 ? 1.472 12.522 -7.313 1.00 84.44 128 THR A CA 1
ATOM 948 C C . THR A 1 128 ? 0.660 12.424 -6.032 1.00 84.44 128 THR A C 1
ATOM 950 O O . THR A 1 128 ? 1.133 11.856 -5.051 1.00 84.44 128 THR A O 1
ATOM 953 N N . TRP A 1 129 ? -0.553 12.969 -6.039 1.00 85.94 129 TRP A N 1
ATOM 954 C CA . TRP A 1 129 ? -1.463 12.949 -4.898 1.00 85.94 129 TRP A CA 1
ATOM 955 C C . TRP A 1 129 ? -2.783 12.291 -5.286 1.00 85.94 129 TRP A C 1
ATOM 957 O O . TRP A 1 129 ? -3.269 12.493 -6.400 1.00 85.94 129 TRP A O 1
ATOM 967 N N . ALA A 1 130 ? -3.369 11.525 -4.372 1.00 81.69 130 ALA A N 1
ATOM 968 C CA . ALA A 1 130 ? -4.703 10.972 -4.532 1.00 81.69 130 ALA A CA 1
ATOM 969 C C . ALA A 1 130 ? -5.481 11.062 -3.219 1.00 81.69 130 ALA A C 1
ATOM 971 O O . ALA A 1 130 ? -4.977 10.665 -2.176 1.00 81.69 130 ALA A O 1
ATOM 972 N N . ASP A 1 131 ? -6.725 11.539 -3.275 1.00 81.88 131 ASP A N 1
ATOM 973 C CA . ASP A 1 131 ? -7.526 11.788 -2.067 1.00 81.88 131 ASP A CA 1
ATOM 974 C C . ASP A 1 131 ? -8.147 10.520 -1.469 1.00 81.88 131 ASP A C 1
ATOM 976 O O . ASP A 1 131 ? -8.420 10.461 -0.278 1.00 81.88 131 ASP A O 1
ATOM 980 N N . ASN A 1 132 ? -8.375 9.497 -2.293 1.00 79.00 132 ASN A N 1
ATOM 981 C CA . ASN A 1 132 ? -9.073 8.267 -1.900 1.00 79.00 132 ASN A CA 1
ATOM 982 C C . ASN A 1 132 ? -8.387 7.001 -2.427 1.00 79.00 132 ASN A C 1
ATOM 984 O O . ASN A 1 132 ? -9.026 5.949 -2.527 1.00 79.00 132 ASN A O 1
ATOM 988 N N . GLN A 1 133 ? -7.117 7.106 -2.819 1.00 76.88 133 GLN A N 1
ATOM 989 C CA . GLN A 1 133 ? -6.335 5.977 -3.308 1.00 76.88 133 GLN A CA 1
ATOM 990 C C . GLN A 1 133 ? -5.004 5.909 -2.560 1.00 76.88 133 GLN A C 1
ATOM 992 O O . GLN A 1 133 ? -4.374 6.945 -2.354 1.00 76.88 133 GLN A O 1
ATOM 997 N N . PRO A 1 134 ? -4.559 4.704 -2.183 1.00 77.75 134 PRO A N 1
ATOM 998 C CA . PRO A 1 134 ? -3.280 4.522 -1.520 1.00 77.75 134 PRO A CA 1
ATOM 999 C C . PRO A 1 134 ? -2.113 4.805 -2.473 1.00 77.75 134 PRO A C 1
ATOM 1001 O O . PRO A 1 134 ? -2.176 4.517 -3.669 1.00 77.75 134 PRO A O 1
ATOM 1004 N N . ALA A 1 135 ? -1.016 5.321 -1.922 1.00 79.94 135 ALA A N 1
ATOM 1005 C CA . ALA A 1 135 ? 0.251 5.445 -2.631 1.00 79.94 135 ALA A CA 1
ATOM 1006 C C . ALA A 1 135 ? 1.091 4.175 -2.429 1.00 79.94 135 ALA A C 1
ATOM 1008 O O . ALA A 1 135 ? 1.255 3.707 -1.302 1.00 79.94 135 ALA A O 1
ATOM 1009 N N . VAL A 1 136 ? 1.640 3.629 -3.517 1.00 78.06 136 VAL A N 1
ATOM 1010 C CA . VAL A 1 136 ? 2.468 2.414 -3.498 1.00 78.06 136 VAL A CA 1
ATOM 1011 C C . VAL A 1 136 ? 3.743 2.653 -4.299 1.00 78.06 136 VAL A C 1
ATOM 1013 O O . VAL A 1 136 ? 3.689 3.140 -5.428 1.00 78.06 136 VAL A O 1
ATOM 1016 N N . THR A 1 137 ? 4.882 2.264 -3.727 1.00 78.12 137 THR A N 1
ATOM 1017 C CA . THR A 1 137 ? 6.197 2.324 -4.377 1.00 78.12 137 THR A CA 1
ATOM 1018 C C . THR A 1 137 ? 6.744 0.912 -4.549 1.00 78.12 137 THR A C 1
ATOM 1020 O O . THR A 1 137 ? 6.756 0.134 -3.598 1.00 78.12 137 THR A O 1
ATOM 1023 N N . VAL A 1 138 ? 7.217 0.584 -5.753 1.00 78.31 138 VAL A N 1
ATOM 1024 C CA . VAL A 1 138 ? 7.786 -0.730 -6.094 1.00 78.31 138 VAL A CA 1
ATOM 1025 C C . VAL A 1 138 ? 9.231 -0.551 -6.556 1.00 78.31 138 VAL A C 1
ATOM 1027 O O . VAL A 1 138 ? 9.517 0.337 -7.359 1.00 78.31 138 VAL A O 1
ATOM 1030 N N . SER A 1 139 ? 10.141 -1.396 -6.067 1.00 75.69 139 SER A N 1
ATOM 1031 C CA . SER A 1 139 ? 11.549 -1.429 -6.477 1.00 75.69 139 SER A CA 1
ATOM 1032 C C . SER A 1 139 ? 11.946 -2.822 -6.972 1.00 75.69 139 SER A C 1
ATOM 1034 O O . SER A 1 139 ? 11.471 -3.837 -6.468 1.00 75.69 139 SER A O 1
ATOM 1036 N N . PHE A 1 140 ? 12.821 -2.867 -7.980 1.00 77.62 140 PHE A N 1
ATOM 1037 C CA . PHE A 1 140 ? 13.336 -4.106 -8.565 1.00 77.62 140 PHE A CA 1
ATOM 1038 C C . PHE A 1 140 ? 14.841 -4.186 -8.321 1.00 77.62 140 PHE A C 1
ATOM 1040 O O . PHE A 1 140 ? 15.592 -3.337 -8.801 1.00 77.62 140 PHE A O 1
ATOM 1047 N N . ASN A 1 141 ? 15.279 -5.217 -7.602 1.00 76.81 141 ASN A N 1
ATOM 1048 C CA . ASN A 1 141 ? 16.692 -5.482 -7.348 1.00 76.81 141 ASN A CA 1
ATOM 1049 C C . ASN A 1 141 ? 17.125 -6.689 -8.181 1.00 76.81 141 ASN A C 1
ATOM 1051 O O . ASN A 1 141 ? 16.595 -7.783 -8.002 1.00 76.81 141 ASN A O 1
ATOM 1055 N N . ALA A 1 142 ? 18.084 -6.497 -9.085 1.00 71.50 142 ALA A N 1
ATOM 1056 C CA . ALA A 1 142 ? 18.648 -7.577 -9.889 1.00 71.50 142 ALA A CA 1
ATOM 1057 C C . ALA A 1 142 ? 20.066 -7.915 -9.395 1.00 71.50 142 ALA A C 1
ATOM 1059 O O . ALA A 1 142 ? 20.894 -7.004 -9.291 1.00 71.50 142 ALA A O 1
ATOM 1060 N N . PRO A 1 143 ? 20.384 -9.192 -9.105 1.00 70.00 143 PRO A N 1
ATOM 1061 C CA . PRO A 1 143 ? 21.753 -9.594 -8.820 1.00 70.00 143 PRO A CA 1
ATOM 1062 C C . PRO A 1 143 ? 22.598 -9.466 -10.093 1.00 70.00 143 PRO A C 1
ATOM 1064 O O . PRO A 1 143 ? 22.342 -10.118 -11.103 1.00 70.00 143 PRO A O 1
ATOM 1067 N N . VAL A 1 144 ? 23.622 -8.618 -10.044 1.00 66.19 144 VAL A N 1
ATOM 1068 C CA . VAL A 1 144 ? 24.652 -8.535 -11.086 1.00 66.19 144 VAL A CA 1
ATOM 1069 C C . VAL A 1 144 ? 25.712 -9.584 -10.786 1.00 66.19 144 VAL A C 1
ATOM 1071 O O . VAL A 1 144 ? 26.542 -9.403 -9.898 1.00 66.19 144 VAL A O 1
ATOM 1074 N N . THR A 1 145 ? 25.691 -10.697 -11.514 1.00 64.75 145 THR A N 1
ATOM 1075 C CA . THR A 1 145 ? 26.817 -11.633 -11.492 1.00 64.75 145 THR A CA 1
ATOM 1076 C C . THR A 1 145 ? 27.937 -11.056 -12.363 1.00 64.75 145 THR A C 1
ATOM 1078 O O . THR A 1 145 ? 27.692 -10.752 -13.534 1.00 64.75 145 THR A O 1
ATOM 1081 N N . PRO A 1 146 ? 29.159 -10.863 -11.835 1.00 62.78 146 PRO A N 1
ATOM 1082 C CA . PRO A 1 146 ? 30.266 -10.371 -12.638 1.00 62.78 146 PRO A CA 1
ATOM 1083 C C . PRO A 1 146 ? 30.588 -11.370 -13.753 1.00 62.78 146 PRO A C 1
ATOM 1085 O O . PRO A 1 146 ? 30.784 -12.558 -13.507 1.00 62.78 146 PRO A O 1
ATOM 1088 N N . ILE A 1 147 ? 30.663 -10.870 -14.987 1.00 63.44 147 ILE A N 1
ATOM 1089 C CA . ILE A 1 147 ? 31.207 -11.614 -16.126 1.00 63.44 147 ILE A CA 1
ATOM 1090 C C . ILE A 1 147 ? 32.708 -11.790 -15.897 1.00 63.44 147 ILE A C 1
ATOM 1092 O O . ILE A 1 147 ? 33.509 -10.916 -16.229 1.00 63.44 147 ILE A O 1
ATOM 1096 N N . THR A 1 148 ? 33.103 -12.920 -15.317 1.00 57.94 148 THR A N 1
ATOM 1097 C CA . THR A 1 148 ? 34.491 -13.375 -15.340 1.00 57.94 148 THR A CA 1
ATOM 1098 C C . THR A 1 148 ? 34.863 -13.670 -16.790 1.00 57.94 148 THR A C 1
ATOM 1100 O O . THR A 1 148 ? 34.502 -14.698 -17.358 1.00 57.94 148 THR A O 1
ATOM 1103 N N . ARG A 1 149 ? 35.580 -12.734 -17.422 1.00 55.47 149 ARG A N 1
ATOM 1104 C CA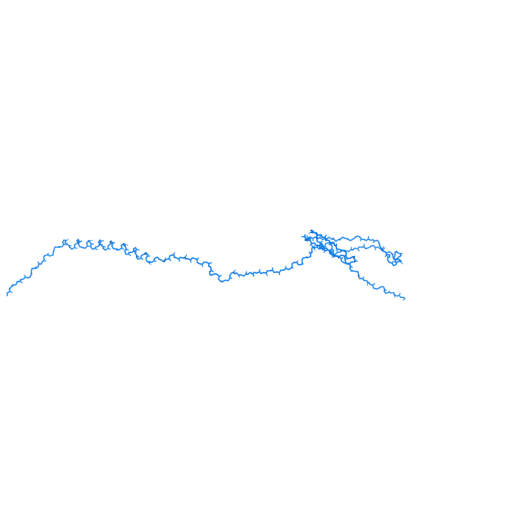 . ARG A 1 149 ? 36.307 -13.011 -18.662 1.00 55.47 149 ARG A CA 1
ATOM 1105 C C . ARG A 1 149 ? 37.426 -13.994 -18.328 1.00 55.47 149 ARG A C 1
ATOM 1107 O O . ARG A 1 149 ? 38.459 -13.582 -17.811 1.00 55.47 149 ARG A O 1
ATOM 1114 N N . SER A 1 150 ? 37.221 -15.273 -18.616 1.00 52.72 150 SER A N 1
ATOM 1115 C CA . SER A 1 150 ? 38.351 -16.174 -18.821 1.00 52.72 150 SER A CA 1
ATOM 1116 C C . SER A 1 150 ? 38.891 -15.875 -20.217 1.00 52.72 150 SER A C 1
ATOM 1118 O O . SER A 1 150 ? 38.223 -16.169 -21.209 1.00 52.72 150 SER A O 1
ATOM 1120 N N . CYS A 1 151 ? 40.025 -15.175 -20.269 1.00 54.53 151 CYS A N 1
ATOM 1121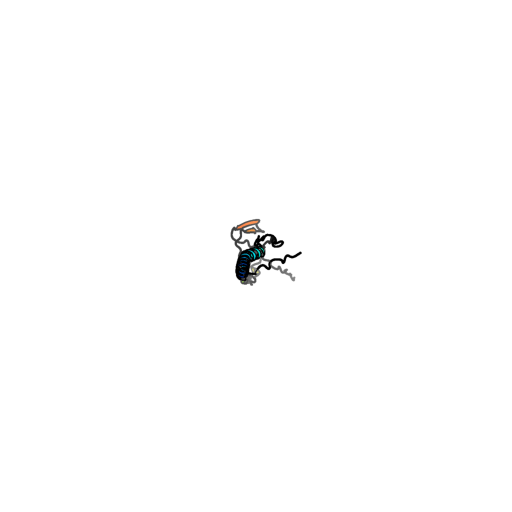 C CA . CYS A 1 151 ? 40.877 -15.141 -21.455 1.00 54.53 151 CYS A CA 1
ATOM 1122 C C . CYS A 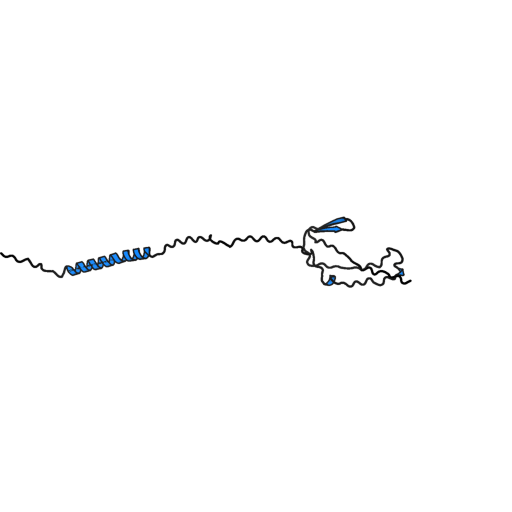1 151 ? 41.570 -16.495 -21.627 1.00 54.53 151 CYS A C 1
ATOM 1124 O O . CYS A 1 151 ? 41.871 -17.126 -20.586 1.00 54.53 151 CYS A O 1
#

Foldseek 3Di:
DDDDDDDDDDDVVVVVVVVVVVVVVVVVVVVVVVVVVVVVPPDPPPPPPPVPPPPDDDDDDDDDDDPPDDQWAWDPVLVDDDFDLDDDPVVQVPDVVRDGDDDDDDTDTHPGFFAWEWDADPVPRDIDIDGGGYDDDDDDDDDDDDPPPPD